Protein AF-X1MRU9-F1 (afdb_monomer)

Solvent-accessible surface area (backbone atoms only — not comparable to full-atom values): 9101 Å² total; per-residue (Å²): 139,87,88,85,78,81,74,99,60,85,90,76,50,51,65,63,52,52,51,53,51,53,52,60,51,69,71,42,92,87,54,76,90,83,85,86,81,77,82,46,84,90,69,66,61,56,57,80,77,68,63,70,83,81,88,77,87,77,94,81,85,77,93,75,92,77,86,59,72,92,75,59,79,74,78,43,63,72,31,77,70,34,91,61,61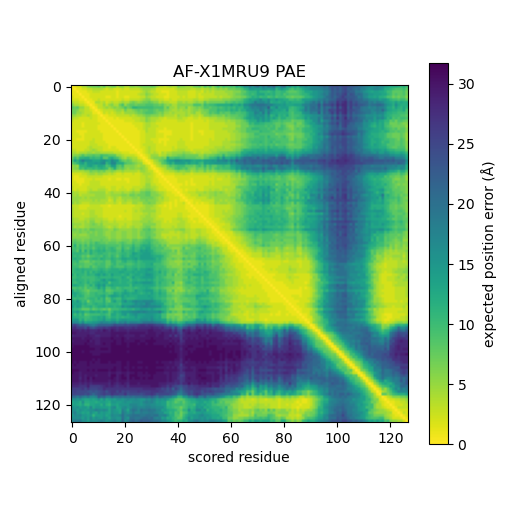,28,38,46,60,51,77,86,69,82,73,78,76,76,84,69,93,71,83,86,82,86,81,77,93,75,82,89,68,62,76,56,86,47,36,43,52,44,72,85,43,76,115

Radius of gyration: 24.65 Å; Cα contacts (8 Å, |Δi|>4): 75; chains: 1; bounding box: 61×40×57 Å

Sequence (127 aa):
MIISFASGKGGTGKTTVAINFALSLSQESNHPAIQFLDCDVEEPNAAIFLKPKFTETVSVGIPVPVVDFKKCTYCGKCAEVCAYNAIAVVNPVGYTQTKRNTTNIETSPTSANQVKRNVLIFSELCH

pLDDT: mean 79.16, std 18.99, range [32.25, 95.88]

Organism: NCBI:txid412755

Foldseek 3Di:
DDDDQDDPDPPPCSLVVLLVVQVVQVPDPPHPDDDDDQPPPPDRDNCVPVVDDDPDDDDDDDDQDDDPPVPDPLPCPVCVPPPQSQKDFADCPDPPPPDDDDDDDDDDDDDDWDPDPRMTGRSVSRD

InterPro domains:
  IPR002586 CobQ/CobB/MinD/ParA nucleotide binding domain [PF01656] (3-68)
  IPR017896 4Fe-4S ferredoxin-type, iron-sulphur binding domain [PS51379] (63-92)
  IPR027417 P-loop containing nucleoside triphosphate hydrolase [G3DSA:3.40.50.300] (1-60)
  IPR027417 P-loop containing nucleoside triphosphate hydrolase [SSF52540] (1-54)

Structure (mmCIF, N/CA/C/O backbone):
data_AF-X1MRU9-F1
#
_entry.id   AF-X1MRU9-F1
#
loop_
_atom_site.group_PDB
_atom_site.id
_atom_site.type_symbol
_atom_site.label_atom_id
_atom_site.label_alt_id
_atom_site.label_comp_id
_atom_site.label_asym_id
_atom_site.label_entity_id
_atom_site.label_seq_id
_atom_site.pdbx_PDB_ins_code
_atom_site.Cartn_x
_atom_site.Cartn_y
_atom_site.Cartn_z
_atom_site.occupancy
_atom_site.B_iso_or_equiv
_atom_site.auth_seq_id
_atom_site.auth_comp_id
_atom_site.auth_asym_id
_atom_site.auth_atom_id
_atom_site.pdbx_PDB_model_num
ATOM 1 N N . MET A 1 1 ? -18.968 14.038 9.917 1.00 85.25 1 MET A N 1
ATOM 2 C CA . MET A 1 1 ? -17.731 14.852 9.961 1.00 85.25 1 MET A CA 1
ATOM 3 C C . MET A 1 1 ? -16.576 13.961 9.529 1.00 85.25 1 MET A C 1
ATOM 5 O O . MET A 1 1 ? -16.615 12.788 9.868 1.00 85.25 1 MET A O 1
ATOM 9 N N . ILE A 1 2 ? -15.602 14.480 8.776 1.00 93.19 2 ILE A N 1
ATOM 10 C CA . ILE A 1 2 ? -14.392 13.746 8.366 1.00 93.19 2 ILE A CA 1
ATOM 11 C C . ILE A 1 2 ? -13.188 14.526 8.896 1.00 93.19 2 ILE A C 1
ATOM 13 O O . ILE A 1 2 ? -13.126 15.739 8.706 1.00 93.19 2 ILE A O 1
ATOM 17 N N . ILE A 1 3 ? -12.268 13.842 9.576 1.00 94.19 3 ILE A N 1
ATOM 18 C CA . ILE A 1 3 ? -11.034 14.419 10.121 1.00 94.19 3 ILE A CA 1
ATOM 19 C C . ILE A 1 3 ? -9.866 13.618 9.551 1.00 94.19 3 ILE A C 1
ATOM 21 O O . ILE A 1 3 ? -9.849 12.395 9.665 1.00 94.19 3 ILE A O 1
ATOM 25 N N . SER A 1 4 ? -8.896 14.311 8.958 1.00 95.56 4 SER A N 1
ATOM 26 C CA . SER A 1 4 ? -7.732 13.692 8.320 1.00 95.56 4 SER A CA 1
ATOM 27 C C . SER A 1 4 ? -6.446 14.108 9.024 1.00 95.56 4 SER A C 1
ATOM 29 O O . SER A 1 4 ? -6.178 15.297 9.187 1.00 95.56 4 SER A O 1
ATOM 31 N N . PHE A 1 5 ? -5.620 13.129 9.388 1.00 94.12 5 PHE A N 1
ATOM 32 C CA . PHE A 1 5 ? -4.292 13.343 9.963 1.00 94.12 5 PHE A CA 1
ATOM 33 C C . PHE A 1 5 ? -3.231 13.117 8.881 1.00 94.12 5 PHE A C 1
ATOM 35 O O . PHE A 1 5 ? -2.900 11.980 8.557 1.00 94.12 5 PHE A O 1
ATOM 42 N N . ALA A 1 6 ? -2.702 14.198 8.305 1.00 93.69 6 ALA A N 1
ATOM 43 C CA . ALA A 1 6 ? -1.738 14.150 7.203 1.00 93.69 6 ALA A CA 1
ATOM 44 C C . ALA A 1 6 ? -0.375 14.753 7.594 1.00 93.69 6 ALA A C 1
ATOM 46 O O . ALA A 1 6 ? -0.285 15.613 8.466 1.00 93.69 6 ALA A O 1
ATOM 47 N N . SER A 1 7 ? 0.700 14.295 6.947 1.00 89.75 7 SER A N 1
ATOM 48 C CA . SER A 1 7 ? 2.076 14.786 7.130 1.00 89.75 7 SER A CA 1
ATOM 49 C C . SER A 1 7 ? 2.900 14.454 5.894 1.00 89.75 7 SER A C 1
ATOM 51 O O . SER A 1 7 ? 2.774 13.356 5.358 1.00 89.75 7 SER A O 1
ATOM 53 N N . GLY A 1 8 ? 3.778 15.371 5.486 1.00 85.06 8 GLY A N 1
ATOM 54 C CA . GLY A 1 8 ? 4.655 15.197 4.323 1.00 85.06 8 GLY A CA 1
ATOM 55 C C . GLY A 1 8 ? 5.895 14.334 4.572 1.00 85.06 8 GLY A C 1
ATOM 56 O O . GLY A 1 8 ? 6.739 14.232 3.689 1.00 85.06 8 GLY A O 1
ATOM 57 N N . LYS A 1 9 ? 6.060 13.765 5.774 1.00 84.00 9 LYS A N 1
ATOM 58 C CA . LYS A 1 9 ? 7.202 12.908 6.129 1.00 84.00 9 LYS A CA 1
ATOM 59 C C . LYS A 1 9 ? 6.740 11.651 6.875 1.00 84.00 9 LYS A C 1
ATOM 61 O O . LYS A 1 9 ? 5.744 11.678 7.611 1.00 84.00 9 LYS A O 1
ATOM 66 N N . GLY A 1 10 ? 7.486 10.561 6.704 1.00 83.81 10 GLY A N 1
ATOM 67 C CA . GLY A 1 10 ? 7.377 9.357 7.532 1.00 83.81 10 GLY A CA 1
ATOM 68 C C . GLY A 1 10 ? 7.829 9.622 8.974 1.00 83.81 10 GLY A C 1
ATOM 69 O O . GLY A 1 10 ? 8.570 10.569 9.234 1.00 83.81 10 GLY A O 1
ATOM 70 N N . GLY A 1 11 ? 7.347 8.824 9.929 1.00 85.06 11 GLY A N 1
ATOM 71 C CA . GLY A 1 11 ? 7.809 8.881 11.325 1.00 85.06 11 GLY A CA 1
ATOM 72 C C . GLY A 1 11 ? 7.313 10.062 12.174 1.00 85.06 11 GLY A C 1
ATOM 73 O O . G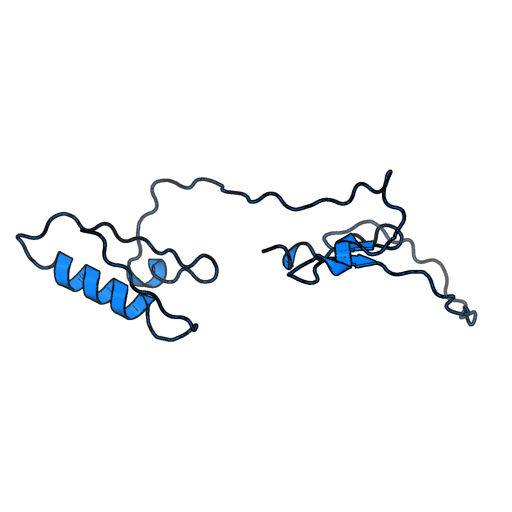LY A 1 11 ? 7.704 10.181 13.329 1.00 85.06 11 GLY A O 1
ATOM 74 N N . THR A 1 12 ? 6.417 10.921 11.677 1.00 91.25 12 THR A N 1
ATOM 75 C CA . THR A 1 12 ? 5.907 12.080 12.448 1.00 91.25 12 THR A CA 1
ATOM 76 C C . THR A 1 12 ? 4.806 11.736 13.460 1.00 91.25 12 THR A C 1
ATOM 78 O O . THR A 1 12 ? 4.121 12.632 13.944 1.00 91.25 12 THR A O 1
ATOM 81 N N . GLY A 1 13 ? 4.564 10.450 13.734 1.00 92.19 13 GLY A N 1
ATOM 82 C CA . GLY A 1 13 ? 3.562 10.009 14.712 1.00 92.19 13 GLY A CA 1
ATOM 83 C C . GLY A 1 13 ? 2.094 10.163 14.288 1.00 92.19 13 GLY A C 1
ATOM 84 O O . GLY A 1 13 ? 1.222 10.128 15.153 1.00 92.19 13 GLY A O 1
ATOM 85 N N . LYS A 1 14 ? 1.798 10.314 12.983 1.00 94.62 14 LYS A N 1
ATOM 86 C CA . LYS A 1 14 ? 0.421 10.464 12.455 1.00 94.62 14 LYS A CA 1
ATOM 87 C C . LYS A 1 14 ? -0.529 9.396 13.000 1.00 94.62 14 LYS A C 1
ATOM 89 O O . LYS A 1 14 ? -1.563 9.721 13.574 1.00 94.62 14 LYS A O 1
ATOM 94 N N . THR A 1 15 ? -0.140 8.132 12.847 1.00 94.69 15 THR A N 1
ATOM 95 C CA . THR A 1 15 ? -0.924 6.965 13.258 1.00 94.69 15 THR A CA 1
ATOM 96 C C . THR A 1 15 ? -1.195 6.982 14.759 1.00 94.69 15 THR A C 1
ATOM 98 O O . THR A 1 15 ? -2.334 6.808 15.182 1.00 94.69 15 THR A O 1
ATOM 101 N N . THR A 1 16 ? -0.180 7.295 15.570 1.00 95.12 16 THR A N 1
ATOM 102 C CA . THR A 1 16 ? -0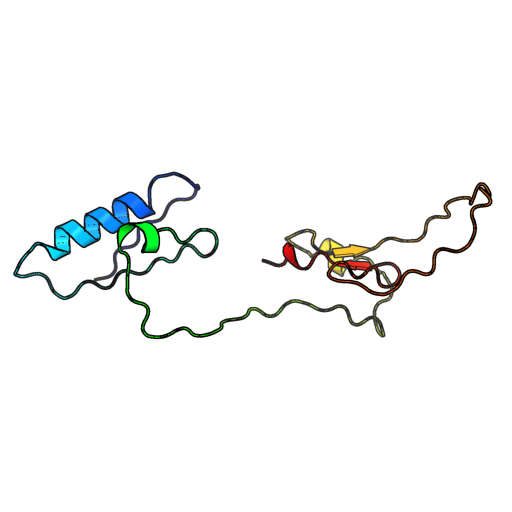.310 7.407 17.028 1.00 95.12 16 THR A CA 1
ATOM 103 C C . THR A 1 16 ? -1.331 8.468 17.428 1.00 95.12 16 THR A C 1
ATOM 105 O O . THR A 1 16 ? -2.194 8.202 18.266 1.00 95.12 16 THR A O 1
ATOM 108 N N . VAL A 1 17 ? -1.261 9.661 16.828 1.00 95.56 17 VAL A N 1
ATOM 109 C CA . VAL A 1 17 ? -2.196 10.756 17.130 1.00 95.56 17 VAL A CA 1
ATOM 110 C C . VAL A 1 17 ? -3.612 10.399 16.679 1.00 95.56 17 VAL A C 1
ATOM 112 O O . VAL A 1 17 ? -4.544 10.539 17.467 1.00 95.56 17 VAL A O 1
ATOM 115 N N . ALA A 1 18 ? -3.774 9.884 15.458 1.00 95.88 18 ALA A N 1
ATOM 116 C CA . ALA A 1 18 ? -5.077 9.513 14.913 1.00 95.88 18 ALA A CA 1
ATOM 117 C C . ALA A 1 18 ? -5.792 8.465 15.784 1.00 95.88 18 ALA A C 1
ATOM 119 O O . ALA A 1 18 ? -6.981 8.603 16.075 1.00 95.88 18 ALA A O 1
ATOM 120 N N . ILE A 1 19 ? -5.068 7.438 16.240 1.00 95.75 19 ILE A N 1
ATOM 121 C CA . ILE A 1 19 ? -5.624 6.360 17.069 1.00 95.75 19 ILE A CA 1
ATOM 122 C C . ILE A 1 19 ? -6.040 6.876 18.441 1.00 95.75 19 ILE A C 1
ATOM 124 O O . ILE A 1 19 ? -7.160 6.616 18.871 1.00 95.75 19 ILE A O 1
ATOM 128 N N . ASN A 1 20 ? -5.172 7.627 19.125 1.00 95.31 20 ASN A N 1
ATOM 129 C CA . ASN A 1 20 ? -5.502 8.163 20.449 1.00 95.31 20 ASN A CA 1
ATOM 130 C C . ASN A 1 20 ? -6.668 9.152 20.385 1.00 95.31 20 ASN A C 1
ATOM 132 O O . ASN A 1 20 ? -7.518 9.151 21.272 1.00 95.31 20 ASN A O 1
ATOM 136 N N . PHE A 1 21 ? -6.754 9.941 19.313 1.00 94.44 21 PHE A N 1
ATOM 137 C CA . PHE A 1 21 ? -7.894 10.817 19.074 1.00 94.44 21 PHE A CA 1
ATOM 138 C C . PHE A 1 21 ? -9.201 10.023 18.911 1.00 94.44 21 PHE A C 1
ATOM 140 O O . PHE A 1 21 ? -10.184 10.313 19.591 1.00 94.44 21 PHE A O 1
ATOM 147 N N . ALA A 1 22 ? -9.203 8.976 18.078 1.00 93.50 22 ALA A N 1
ATOM 148 C CA . ALA A 1 22 ? -10.370 8.112 17.902 1.00 93.50 22 ALA A CA 1
ATOM 149 C C . ALA A 1 22 ? -10.769 7.393 19.205 1.00 93.50 22 ALA A C 1
ATOM 151 O O . ALA A 1 22 ? -11.952 7.340 19.539 1.00 93.50 22 ALA A O 1
ATOM 152 N N . LEU A 1 23 ? -9.796 6.888 19.971 1.00 92.12 23 LEU A N 1
ATOM 153 C CA . LEU A 1 23 ? -10.047 6.242 21.262 1.00 92.12 23 LEU A CA 1
ATOM 154 C C . LEU A 1 23 ? -10.627 7.219 22.290 1.00 92.12 23 LEU A C 1
ATOM 156 O O . LEU A 1 23 ? -11.598 6.868 22.957 1.00 92.12 23 LEU A O 1
ATOM 160 N N . SER A 1 24 ? -10.095 8.442 22.383 1.00 92.00 24 SER A N 1
ATOM 161 C CA . SER A 1 24 ? -10.622 9.476 23.284 1.00 92.00 24 SER A CA 1
ATOM 162 C C . SER A 1 24 ? -12.085 9.787 22.990 1.00 92.00 24 SER A C 1
ATOM 164 O O . SER A 1 24 ? -12.883 9.869 23.916 1.00 92.00 24 SER A O 1
ATOM 166 N N . LEU A 1 25 ? -12.449 9.925 21.712 1.00 90.69 25 LEU A N 1
ATOM 167 C CA . LEU A 1 25 ? -13.833 10.203 21.330 1.00 90.69 25 LEU A CA 1
ATOM 168 C C . LEU A 1 25 ? -14.749 8.996 21.578 1.00 90.69 25 LEU A C 1
ATOM 170 O O . LEU A 1 25 ? -15.910 9.168 21.932 1.00 90.69 25 LEU A O 1
ATOM 174 N N . SER A 1 26 ? -14.235 7.770 21.427 1.00 86.88 26 SER A N 1
ATOM 175 C CA . SER A 1 26 ? -15.024 6.548 21.648 1.00 86.88 26 SER A CA 1
ATOM 176 C C . SER A 1 26 ? -15.432 6.330 23.109 1.00 86.88 26 SER A C 1
ATOM 178 O O . SER A 1 26 ? -16.379 5.594 23.374 1.00 86.88 26 SER A O 1
ATOM 180 N N . GLN A 1 27 ? -14.722 6.953 24.056 1.00 83.56 27 GLN A N 1
ATOM 181 C CA . GLN A 1 27 ? -15.022 6.863 25.486 1.00 83.56 27 GLN A CA 1
ATOM 182 C C . GLN A 1 27 ? -16.163 7.796 25.916 1.00 83.56 27 GLN A C 1
ATOM 184 O O . GLN A 1 27 ? -16.698 7.634 27.014 1.00 83.56 27 GLN A O 1
ATOM 189 N N . GLU A 1 28 ? -16.566 8.752 25.076 1.00 82.38 28 GLU A N 1
ATOM 190 C CA . GLU A 1 28 ? -17.684 9.641 25.374 1.00 82.38 28 GLU A CA 1
ATOM 191 C C . GLU A 1 28 ? -19.027 8.973 25.045 1.00 82.38 28 GLU A C 1
ATOM 193 O O . GLU A 1 28 ? -19.311 8.605 23.907 1.00 82.38 28 GLU A O 1
ATOM 198 N N . SER A 1 29 ? -19.904 8.859 26.046 1.00 72.88 29 SER A N 1
ATOM 199 C CA . SER A 1 29 ? -21.186 8.140 25.955 1.00 72.88 29 SER A CA 1
ATOM 200 C C . SER A 1 29 ? -22.198 8.731 24.965 1.00 72.88 29 SER A C 1
ATOM 202 O O . SER A 1 29 ? -23.137 8.040 24.576 1.00 72.88 29 SER A O 1
ATOM 204 N N . ASN A 1 30 ? -22.015 9.984 24.545 1.00 82.12 30 ASN A N 1
ATOM 205 C CA . ASN A 1 30 ? -22.898 10.678 23.605 1.00 82.12 30 ASN A CA 1
ATOM 206 C C . ASN A 1 30 ? -22.336 10.745 22.178 1.00 82.12 30 ASN A C 1
ATOM 208 O O . ASN A 1 30 ? -22.936 11.397 21.319 1.00 82.12 30 ASN A O 1
ATOM 212 N N . HIS A 1 31 ? -21.188 10.117 21.910 1.00 74.62 31 HIS A N 1
ATOM 213 C CA . HIS A 1 31 ? -20.551 10.240 20.608 1.00 74.62 31 HIS A CA 1
ATOM 214 C C . HIS A 1 31 ? -21.074 9.177 19.623 1.00 74.62 31 HIS A C 1
ATOM 216 O O . HIS A 1 31 ? -21.180 8.000 19.978 1.00 74.62 31 HIS A O 1
ATOM 222 N N . PRO A 1 32 ? -21.408 9.548 18.370 1.00 81.44 32 PRO A N 1
ATOM 223 C CA . PRO A 1 32 ? -21.766 8.576 17.342 1.00 81.44 32 PRO A CA 1
ATOM 224 C C . PRO A 1 32 ? -20.612 7.608 17.054 1.00 81.44 32 PRO A C 1
ATOM 226 O O . PRO A 1 32 ? -19.441 7.941 17.254 1.00 81.44 32 PRO A O 1
ATOM 229 N N . ALA A 1 33 ? -20.964 6.430 16.527 1.00 86.12 33 ALA A N 1
ATOM 230 C CA . ALA A 1 33 ? -20.017 5.387 16.152 1.00 86.12 33 ALA A CA 1
ATOM 231 C C . ALA A 1 33 ? -18.882 5.942 15.275 1.00 86.12 33 ALA A C 1
ATOM 233 O O . ALA A 1 33 ? -19.120 6.599 14.259 1.00 86.12 33 ALA A O 1
ATOM 234 N N . ILE A 1 34 ? -17.643 5.668 15.683 1.00 91.25 34 ILE A N 1
ATOM 235 C CA . ILE A 1 34 ? -16.441 6.152 15.009 1.00 91.25 34 ILE A CA 1
ATOM 236 C C . ILE A 1 34 ? -16.012 5.129 13.969 1.00 91.25 34 ILE A C 1
ATOM 238 O O . ILE A 1 34 ? -15.835 3.950 14.272 1.00 91.25 34 ILE A O 1
ATOM 242 N N . GLN A 1 35 ? -15.792 5.605 12.748 1.00 92.81 35 GLN A N 1
ATOM 243 C CA . GLN A 1 35 ? -15.147 4.836 11.698 1.00 92.81 35 GLN A CA 1
ATOM 244 C C . GLN A 1 35 ? -13.702 5.309 11.558 1.00 92.81 35 GLN A C 1
ATOM 246 O O . GLN A 1 35 ? -13.448 6.487 11.310 1.00 92.81 35 GLN A O 1
ATOM 251 N N . PHE A 1 36 ? -12.760 4.387 11.738 1.00 94.69 36 PHE A N 1
ATOM 252 C CA . PHE A 1 36 ? -11.335 4.640 11.570 1.00 94.69 36 PHE A CA 1
ATOM 253 C C . PHE A 1 36 ? -10.868 4.060 10.234 1.00 94.69 36 PHE A C 1
ATOM 255 O O . PHE A 1 36 ? -11.175 2.908 9.930 1.00 94.69 36 PHE A O 1
ATOM 262 N N . LEU A 1 37 ? -10.115 4.841 9.460 1.00 94.81 37 LEU A N 1
ATOM 263 C CA . LEU A 1 37 ? -9.538 4.416 8.188 1.00 94.81 37 LEU A CA 1
ATOM 264 C C . LEU A 1 37 ? -8.034 4.702 8.192 1.00 94.81 37 LEU A C 1
ATOM 266 O O . LEU A 1 37 ? -7.626 5.848 8.373 1.00 94.81 37 LEU A O 1
ATOM 270 N N . ASP A 1 38 ? -7.226 3.659 8.000 1.00 94.19 38 ASP A N 1
ATOM 271 C CA . ASP A 1 38 ? -5.781 3.786 7.804 1.00 94.19 38 ASP A CA 1
ATOM 272 C C . ASP A 1 38 ? -5.495 3.870 6.300 1.00 94.19 38 ASP A C 1
ATOM 274 O O . ASP A 1 38 ? -5.626 2.880 5.583 1.00 94.19 38 ASP A O 1
ATOM 278 N N . CYS A 1 39 ? -5.200 5.078 5.817 1.00 91.75 39 CYS A N 1
ATOM 279 C CA . CYS A 1 39 ? -4.953 5.355 4.398 1.00 91.75 39 CYS A CA 1
ATOM 280 C C . CYS A 1 39 ? -3.460 5.341 4.031 1.00 91.75 39 CYS A C 1
ATOM 282 O O . CYS A 1 39 ? -3.107 5.817 2.950 1.00 91.75 39 CYS A O 1
ATOM 284 N N . ASP A 1 40 ? -2.580 4.879 4.921 1.00 89.75 40 ASP A N 1
ATOM 285 C CA . ASP A 1 40 ? -1.169 4.693 4.587 1.00 89.75 40 ASP A CA 1
ATOM 286 C C . ASP A 1 40 ? -1.013 3.402 3.770 1.00 89.75 40 ASP A C 1
ATOM 288 O O . ASP A 1 40 ? -1.161 2.302 4.297 1.00 89.75 40 ASP A O 1
ATOM 292 N N . VAL A 1 41 ? -0.808 3.545 2.457 1.00 83.06 41 VAL A N 1
ATOM 293 C CA . VAL A 1 41 ? -0.672 2.410 1.525 1.00 83.06 41 VAL A CA 1
ATOM 294 C C . VAL A 1 41 ? 0.638 1.659 1.759 1.00 83.06 41 VAL A C 1
ATOM 296 O O . VAL A 1 41 ? 0.655 0.434 1.673 1.00 83.06 41 VAL A O 1
ATOM 299 N N . GLU A 1 42 ? 1.708 2.387 2.078 1.00 79.69 42 GLU A N 1
ATOM 300 C CA . GLU A 1 42 ? 3.054 1.827 2.211 1.00 79.69 42 GLU A CA 1
ATOM 301 C C . GLU A 1 42 ? 3.263 1.180 3.581 1.00 79.69 42 GLU A C 1
ATOM 303 O O . GLU A 1 42 ? 3.896 0.130 3.686 1.00 79.69 42 GLU A O 1
ATOM 308 N N . GLU A 1 43 ? 2.728 1.788 4.645 1.00 85.81 43 GLU A N 1
ATOM 309 C CA . GLU A 1 43 ? 2.984 1.327 6.011 1.00 85.81 43 GLU A CA 1
ATOM 310 C C . GLU A 1 43 ? 1.758 1.474 6.942 1.00 85.81 43 GLU A C 1
AT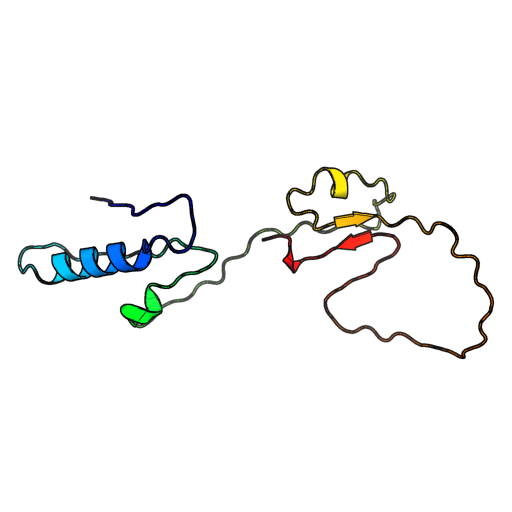OM 312 O O . GLU A 1 43 ? 1.780 2.259 7.902 1.00 85.81 43 GLU A O 1
ATOM 317 N N . PRO A 1 44 ? 0.669 0.712 6.703 1.00 88.62 44 PRO A N 1
ATOM 318 C CA . PRO A 1 44 ? -0.515 0.756 7.556 1.00 88.62 44 PRO A CA 1
ATOM 319 C C . PRO A 1 44 ? -0.205 0.167 8.939 1.00 88.62 44 PRO A C 1
ATOM 321 O O . PRO A 1 44 ? 0.029 -1.032 9.102 1.00 88.62 44 PRO A O 1
ATOM 324 N N . ASN A 1 45 ? -0.240 1.014 9.967 1.00 93.06 45 ASN A N 1
ATOM 325 C CA . ASN A 1 45 ? 0.208 0.686 11.324 1.00 93.06 45 ASN A CA 1
ATOM 326 C C . ASN A 1 45 ? -0.936 0.647 12.355 1.00 93.06 45 ASN A C 1
ATOM 328 O O . ASN A 1 45 ? -0.734 0.229 13.500 1.00 93.06 45 ASN A O 1
ATOM 332 N N . ALA A 1 46 ? -2.160 1.047 11.994 1.00 95.00 46 ALA A N 1
ATOM 333 C CA . ALA A 1 46 ? -3.249 1.157 12.964 1.00 95.00 46 ALA A CA 1
ATOM 334 C C . ALA A 1 46 ? -3.714 -0.187 13.535 1.00 95.00 46 ALA A C 1
ATOM 336 O O . ALA A 1 46 ? -4.080 -0.273 14.713 1.00 95.00 46 ALA A O 1
ATOM 337 N N . ALA A 1 47 ? -3.647 -1.253 12.734 1.00 93.75 47 ALA A N 1
ATOM 338 C CA . ALA A 1 47 ? -4.045 -2.594 13.155 1.00 93.75 47 ALA A CA 1
ATOM 339 C C . ALA A 1 47 ? -3.207 -3.125 14.334 1.00 93.75 47 ALA A C 1
ATOM 341 O O . ALA A 1 47 ? -3.727 -3.894 15.143 1.00 93.75 47 ALA A O 1
ATOM 342 N N . ILE A 1 48 ? -1.955 -2.667 14.481 1.00 93.75 48 ILE A N 1
ATOM 343 C CA . ILE A 1 48 ? -1.060 -3.039 15.591 1.00 93.75 48 ILE A CA 1
ATOM 344 C C . ILE A 1 48 ? -1.675 -2.643 16.942 1.00 93.75 48 ILE A C 1
ATOM 346 O O . ILE A 1 48 ? -1.616 -3.405 17.909 1.00 93.75 48 ILE A O 1
ATOM 350 N N . PHE A 1 49 ? -2.298 -1.465 17.001 1.00 93.62 49 PHE A N 1
ATOM 351 C CA . PHE A 1 49 ? -2.878 -0.919 18.228 1.00 93.62 49 PHE A CA 1
ATOM 352 C C . PHE A 1 49 ? -4.348 -1.302 18.395 1.00 93.62 49 PHE A C 1
ATOM 354 O O . PHE A 1 49 ? -4.755 -1.702 19.484 1.00 93.62 49 PHE A O 1
ATOM 361 N N . LEU A 1 50 ? -5.142 -1.195 17.324 1.00 92.94 50 LEU A N 1
ATOM 362 C CA . LEU A 1 50 ? -6.593 -1.402 17.378 1.00 92.94 50 LEU A CA 1
ATOM 363 C C . LEU A 1 50 ? -6.992 -2.882 17.393 1.00 92.94 50 LEU A C 1
ATOM 365 O O . LEU A 1 50 ? -8.101 -3.199 17.815 1.00 92.94 50 LEU A O 1
ATOM 369 N N . LYS A 1 51 ? -6.108 -3.780 16.932 1.00 93.00 51 LYS A N 1
ATOM 370 C CA . LYS A 1 51 ? -6.337 -5.234 16.840 1.00 93.00 51 LYS A CA 1
ATOM 371 C C . LYS A 1 51 ? -7.734 -5.588 16.292 1.00 93.00 51 LYS A C 1
ATOM 373 O O . LYS A 1 51 ? -8.456 -6.368 16.921 1.00 93.00 51 LYS A O 1
ATOM 378 N N . PRO A 1 52 ? -8.154 -5.000 15.155 1.00 91.81 52 PRO A N 1
ATOM 379 C CA . PRO A 1 52 ? -9.490 -5.224 14.632 1.00 91.81 52 PRO A CA 1
ATOM 380 C C . PRO A 1 52 ? -9.655 -6.679 14.189 1.00 91.81 52 PRO A C 1
ATOM 382 O O . PRO A 1 52 ? -8.715 -7.325 13.721 1.00 91.81 52 PRO A O 1
ATOM 385 N N . LYS A 1 53 ? -10.883 -7.188 14.279 1.00 93.44 53 LYS A N 1
ATOM 386 C CA . LYS A 1 53 ? -11.255 -8.436 13.617 1.00 93.44 53 LYS A CA 1
ATOM 387 C C . LYS A 1 53 ? -11.697 -8.112 12.193 1.00 93.44 53 LYS A C 1
ATOM 389 O O . LYS A 1 53 ? -12.763 -7.533 12.003 1.00 93.44 53 LYS A O 1
ATOM 394 N N . PHE A 1 54 ? -10.897 -8.497 11.206 1.00 91.31 54 PHE A N 1
ATOM 395 C CA . PHE A 1 54 ? -11.276 -8.364 9.801 1.00 91.31 54 PHE A CA 1
ATOM 396 C C . PHE A 1 54 ? -12.385 -9.366 9.461 1.00 91.31 54 PHE A C 1
ATOM 398 O O . PHE A 1 54 ? -12.233 -10.568 9.680 1.00 91.31 54 PHE A O 1
ATOM 405 N N . THR A 1 55 ? -13.517 -8.865 8.970 1.00 95.12 55 THR A N 1
ATOM 406 C CA . THR A 1 55 ? -14.669 -9.683 8.551 1.00 95.12 55 THR A CA 1
ATOM 407 C C . THR A 1 55 ? -14.657 -9.975 7.059 1.00 95.12 55 THR A C 1
ATOM 409 O O . THR A 1 55 ? -15.191 -10.994 6.634 1.00 95.12 55 THR A O 1
ATOM 412 N N . GLU A 1 56 ? -14.036 -9.097 6.274 1.00 95.06 56 GLU A N 1
ATOM 413 C CA . GLU A 1 56 ? -13.976 -9.172 4.821 1.00 95.06 56 GLU A CA 1
ATOM 414 C C . GLU A 1 56 ? -12.592 -8.731 4.337 1.00 95.06 56 GLU A C 1
ATOM 416 O O . GLU A 1 56 ? -11.906 -7.928 4.972 1.00 95.06 56 GLU A O 1
ATOM 421 N N . THR A 1 57 ? -12.155 -9.278 3.209 1.00 91.38 57 THR A N 1
ATOM 422 C CA . THR A 1 57 ? -10.930 -8.865 2.521 1.00 91.38 57 THR A CA 1
ATOM 423 C C . THR A 1 57 ? -11.178 -8.982 1.033 1.00 91.38 57 THR A C 1
ATOM 425 O O . THR A 1 57 ? -11.682 -9.999 0.558 1.00 91.38 57 THR A O 1
ATOM 428 N N . VAL A 1 58 ? -10.824 -7.934 0.301 1.00 94.19 58 VAL A N 1
ATOM 429 C CA . VAL A 1 58 ? -10.988 -7.872 -1.147 1.00 94.19 58 VAL A CA 1
ATOM 430 C C . VAL A 1 58 ? -9.613 -7.659 -1.756 1.00 94.19 58 VAL A C 1
ATOM 432 O O . VAL A 1 58 ? -8.864 -6.790 -1.315 1.00 94.19 58 VAL A O 1
ATOM 435 N N . SER A 1 59 ? -9.269 -8.465 -2.760 1.00 90.94 59 SER A N 1
ATOM 436 C CA . SER A 1 59 ? -8.052 -8.234 -3.531 1.00 90.94 59 SER A CA 1
ATOM 437 C C . SER A 1 59 ? -8.255 -7.016 -4.424 1.00 90.94 59 SER A C 1
ATOM 439 O O . SER A 1 59 ? -9.207 -6.954 -5.203 1.00 90.94 59 SER A O 1
ATOM 441 N N . VAL A 1 60 ? -7.351 -6.052 -4.297 1.00 87.75 60 VAL A N 1
ATOM 442 C CA . VAL A 1 60 ? -7.256 -4.889 -5.173 1.00 87.75 60 VAL A CA 1
ATOM 443 C C . VAL A 1 60 ? -5.928 -4.958 -5.913 1.00 87.75 60 VAL A C 1
ATOM 445 O O . VAL A 1 60 ? -4.923 -5.398 -5.360 1.00 87.75 60 VAL A O 1
ATOM 448 N N . GLY A 1 61 ? -5.932 -4.564 -7.182 1.00 83.44 61 GLY A N 1
ATOM 449 C CA . GLY A 1 61 ? -4.745 -4.577 -8.026 1.00 83.44 61 GLY A CA 1
ATOM 450 C C . GLY A 1 61 ? -4.664 -3.308 -8.855 1.00 83.44 61 GLY A C 1
ATOM 451 O O . GLY A 1 61 ? -5.688 -2.741 -9.240 1.00 83.44 61 GLY A O 1
ATOM 452 N N . ILE A 1 62 ? -3.440 -2.881 -9.140 1.00 81.50 62 ILE A N 1
ATOM 453 C CA . ILE A 1 62 ? -3.155 -1.796 -10.076 1.00 81.50 62 ILE A CA 1
ATOM 454 C C . ILE A 1 62 ? -2.654 -2.382 -11.402 1.00 81.50 62 ILE A C 1
ATOM 456 O O . ILE A 1 62 ? -2.007 -3.435 -11.405 1.00 81.50 62 ILE A O 1
ATOM 460 N N . PRO A 1 63 ? -2.949 -1.746 -12.548 1.00 8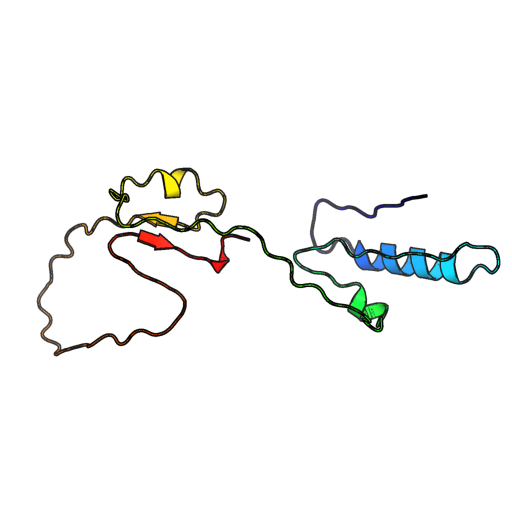1.88 63 PRO A N 1
ATOM 461 C CA . PRO A 1 63 ? -2.403 -2.190 -13.820 1.00 81.88 63 PRO A CA 1
ATOM 462 C C . PRO A 1 63 ? -0.883 -1.999 -13.831 1.00 81.88 63 PRO A C 1
ATOM 464 O O . PRO A 1 63 ? -0.390 -0.882 -13.696 1.00 81.88 63 PRO A O 1
ATOM 467 N N . VAL A 1 64 ? -0.140 -3.085 -14.046 1.00 79.50 64 VAL A N 1
ATOM 468 C CA . VAL A 1 64 ? 1.316 -3.041 -14.232 1.00 79.50 64 VAL A CA 1
ATOM 469 C C . VAL A 1 64 ? 1.623 -3.043 -15.733 1.00 79.50 64 VAL A C 1
ATOM 471 O O . VAL A 1 64 ? 1.147 -3.932 -16.446 1.00 79.50 64 VAL A O 1
ATOM 474 N N . PRO A 1 65 ? 2.394 -2.070 -16.254 1.00 76.88 65 PRO A N 1
ATOM 475 C CA . PRO A 1 65 ? 2.727 -2.019 -17.672 1.00 76.88 65 PRO A CA 1
ATOM 476 C C . PRO A 1 65 ? 3.591 -3.219 -18.084 1.00 76.88 65 PRO A C 1
ATOM 478 O O . PRO A 1 65 ? 4.572 -3.560 -17.425 1.00 76.88 65 PRO A O 1
ATOM 481 N N . VAL A 1 66 ? 3.250 -3.839 -19.218 1.00 83.62 66 VAL A N 1
ATOM 482 C CA . VAL A 1 66 ? 3.975 -4.988 -19.784 1.00 83.62 66 VAL A CA 1
ATOM 483 C C . VAL A 1 66 ? 4.500 -4.636 -21.170 1.00 83.62 66 VAL A C 1
ATOM 485 O O . VAL A 1 66 ? 3.774 -4.117 -22.017 1.00 83.62 66 VAL A O 1
ATOM 488 N N . VAL A 1 67 ? 5.772 -4.947 -21.425 1.00 86.12 67 VAL A N 1
ATOM 489 C CA . VAL A 1 67 ? 6.397 -4.708 -22.729 1.00 86.12 67 VAL A CA 1
ATOM 490 C C . VAL A 1 67 ? 5.926 -5.746 -23.749 1.00 86.12 67 VAL A C 1
ATOM 492 O O . VAL A 1 67 ? 6.157 -6.947 -23.598 1.00 86.12 67 VAL A O 1
ATOM 495 N N . ASP A 1 68 ? 5.336 -5.275 -24.848 1.00 89.25 68 ASP A N 1
ATOM 496 C CA . ASP A 1 68 ? 5.082 -6.101 -26.029 1.00 89.25 68 ASP A CA 1
ATOM 497 C C . ASP A 1 68 ? 6.375 -6.271 -26.848 1.00 89.25 68 ASP A C 1
ATOM 499 O O . ASP A 1 68 ? 6.739 -5.445 -27.691 1.00 89.25 68 ASP A O 1
ATOM 503 N N . PHE A 1 69 ? 7.080 -7.381 -26.618 1.00 86.31 69 PHE A N 1
ATOM 504 C CA . PHE A 1 69 ? 8.336 -7.706 -27.303 1.00 86.31 69 PHE A CA 1
ATOM 505 C C . PHE A 1 69 ? 8.197 -7.978 -28.808 1.00 86.31 69 PHE A C 1
ATOM 507 O O . PHE A 1 69 ? 9.219 -8.046 -29.499 1.00 86.31 69 PHE A O 1
ATOM 514 N N . LYS A 1 70 ? 6.976 -8.131 -29.340 1.00 90.12 70 LYS A N 1
ATOM 515 C CA . LYS A 1 70 ? 6.765 -8.212 -30.794 1.00 90.12 70 LYS A CA 1
ATOM 516 C C . LYS A 1 70 ? 6.879 -6.836 -31.454 1.00 90.12 70 LYS A C 1
ATOM 518 O O . LYS A 1 70 ? 7.247 -6.763 -32.620 1.00 90.12 70 LYS A O 1
ATOM 523 N N . LYS A 1 71 ? 6.594 -5.764 -30.707 1.00 89.62 71 LYS A N 1
ATOM 524 C CA . LYS A 1 71 ? 6.651 -4.366 -31.171 1.00 89.62 71 LYS A CA 1
ATOM 525 C C . LYS A 1 71 ? 7.872 -3.606 -30.652 1.00 89.62 71 LYS A C 1
ATOM 527 O O . LYS A 1 71 ? 8.203 -2.546 -31.173 1.00 89.62 71 LYS A O 1
ATOM 532 N N . CYS A 1 72 ? 8.525 -4.118 -29.611 1.00 89.31 72 CYS A N 1
ATOM 533 C CA . CYS A 1 72 ? 9.674 -3.473 -28.991 1.00 89.31 72 CYS A CA 1
ATOM 534 C C . CYS A 1 72 ? 10.879 -3.437 -29.942 1.00 89.31 72 CYS A C 1
ATOM 536 O O . CYS A 1 72 ? 11.417 -4.476 -30.324 1.00 89.31 72 CYS A O 1
ATOM 538 N N . THR A 1 73 ? 11.334 -2.228 -30.263 1.00 90.88 73 THR A N 1
ATOM 539 C CA . THR A 1 73 ? 12.551 -1.964 -31.046 1.00 90.88 73 THR A CA 1
ATOM 540 C C . THR A 1 73 ? 13.752 -1.599 -30.173 1.00 90.88 73 THR A C 1
ATOM 542 O O . THR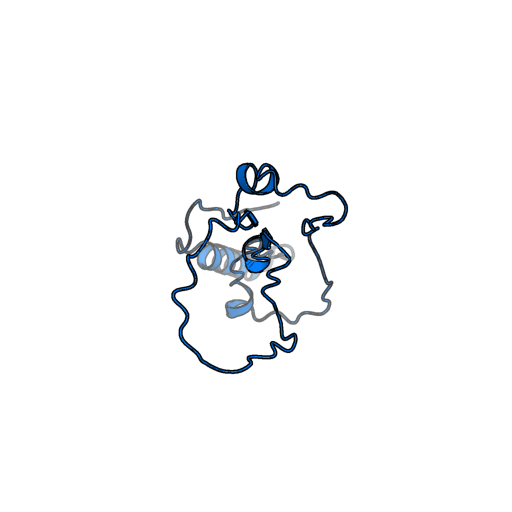 A 1 73 ? 14.775 -1.171 -30.695 1.00 90.88 73 THR A O 1
ATOM 545 N N . TYR A 1 74 ? 13.634 -1.743 -28.847 1.00 89.75 74 TYR A N 1
ATOM 546 C CA . TYR A 1 74 ? 14.660 -1.349 -27.870 1.00 89.75 74 TYR A CA 1
ATOM 547 C C . TYR A 1 74 ? 15.043 0.136 -27.953 1.00 89.75 74 TYR A C 1
ATOM 549 O O . TYR A 1 74 ? 16.184 0.516 -27.727 1.00 89.75 74 TYR A O 1
ATOM 557 N N . CYS A 1 75 ? 14.076 1.000 -28.267 1.00 91.69 75 CYS A N 1
ATOM 558 C CA . CYS A 1 75 ? 14.317 2.431 -28.457 1.00 91.69 75 CYS A CA 1
ATOM 559 C C . CYS A 1 75 ? 14.555 3.227 -27.164 1.00 91.69 75 CYS A C 1
ATOM 561 O O . CYS A 1 75 ? 14.811 4.419 -27.250 1.00 91.69 75 CYS A O 1
ATOM 563 N N . GLY A 1 76 ? 14.405 2.625 -25.981 1.00 90.56 76 GLY A N 1
ATOM 564 C CA . GLY A 1 76 ? 14.656 3.299 -24.700 1.00 90.56 76 GLY A CA 1
ATOM 565 C C . GLY A 1 76 ? 13.552 4.244 -24.214 1.00 90.56 76 GLY A C 1
ATOM 566 O O . GLY A 1 76 ? 13.476 4.493 -23.018 1.00 90.56 76 GLY A O 1
ATOM 567 N N . LYS A 1 77 ? 12.626 4.684 -25.076 1.00 92.31 77 LYS A N 1
ATOM 568 C CA . LYS A 1 77 ? 11.580 5.665 -24.713 1.00 92.31 77 LYS A CA 1
ATOM 569 C C . LYS A 1 77 ? 10.746 5.287 -23.485 1.00 92.31 77 LYS A C 1
ATOM 571 O O . LYS A 1 77 ? 10.357 6.157 -22.722 1.00 92.31 77 LYS A O 1
ATOM 576 N N . CYS A 1 78 ? 10.457 3.997 -23.286 1.00 90.69 78 CYS A N 1
ATOM 577 C CA . CYS A 1 78 ? 9.734 3.527 -22.101 1.00 90.69 78 CYS A CA 1
ATOM 578 C C . CYS A 1 78 ? 10.542 3.668 -20.801 1.00 90.69 78 CYS A C 1
ATOM 580 O O . CYS A 1 78 ? 9.941 3.890 -19.756 1.00 90.69 78 CYS A O 1
ATOM 582 N N . ALA A 1 79 ? 11.871 3.554 -20.864 1.00 91.25 79 ALA A N 1
ATOM 583 C CA . ALA A 1 79 ? 12.755 3.790 -19.727 1.00 91.25 79 ALA A CA 1
ATOM 584 C C . ALA A 1 79 ? 12.830 5.287 -19.391 1.00 91.25 79 ALA A C 1
ATOM 586 O O . ALA A 1 79 ? 12.732 5.646 -18.225 1.00 91.25 79 ALA A O 1
ATOM 587 N N . GLU A 1 80 ? 12.908 6.157 -20.405 1.00 92.31 80 GLU A N 1
ATOM 588 C CA . GLU A 1 80 ? 12.971 7.620 -20.229 1.00 92.31 80 GLU A CA 1
ATOM 589 C C . GLU A 1 80 ? 11.752 8.196 -19.494 1.00 92.31 80 GLU A C 1
ATOM 591 O O . GLU A 1 80 ? 11.892 9.119 -18.697 1.00 92.31 80 GLU A O 1
ATOM 596 N N . VAL A 1 81 ? 10.554 7.657 -19.748 1.00 91.56 81 VAL A N 1
ATOM 597 C CA . VAL A 1 81 ? 9.313 8.127 -19.102 1.00 91.56 81 VAL A CA 1
ATOM 598 C C . VAL A 1 81 ? 8.978 7.385 -17.806 1.00 91.56 81 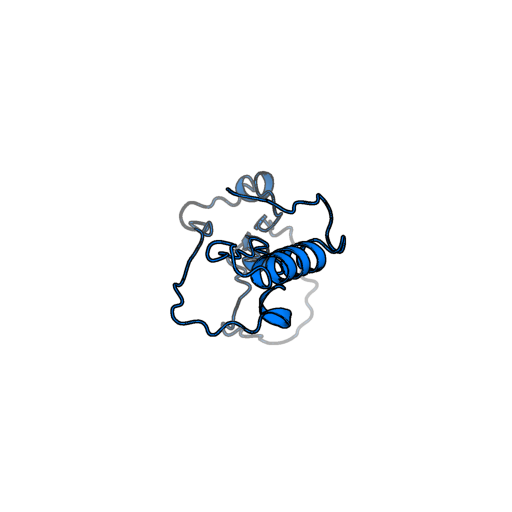VAL A C 1
ATOM 600 O O . VAL A 1 81 ? 7.947 7.660 -17.190 1.00 91.56 81 VAL A O 1
ATOM 603 N N . CYS A 1 82 ? 9.791 6.410 -17.393 1.00 89.38 82 CYS A N 1
ATOM 604 C CA . CYS A 1 82 ? 9.501 5.606 -16.215 1.00 89.38 82 CYS A CA 1
ATOM 605 C C . CYS A 1 82 ? 9.824 6.396 -14.941 1.00 89.38 82 CYS A C 1
ATOM 607 O O . CYS A 1 82 ? 10.980 6.477 -14.538 1.00 89.38 82 CYS A O 1
ATOM 609 N N . ALA A 1 83 ? 8.794 6.924 -14.273 1.00 88.69 83 ALA A N 1
ATOM 610 C CA . ALA A 1 83 ? 8.940 7.708 -13.040 1.00 88.69 83 ALA A CA 1
ATOM 611 C C . ALA A 1 83 ? 9.732 6.981 -11.936 1.00 88.69 83 ALA A C 1
ATOM 613 O O . ALA A 1 83 ? 10.425 7.612 -11.143 1.00 88.69 83 ALA A O 1
ATOM 614 N N . TYR A 1 84 ? 9.654 5.652 -11.924 1.00 88.50 84 TYR A N 1
ATOM 615 C CA . TYR A 1 84 ? 10.268 4.793 -10.917 1.00 88.50 84 TYR A CA 1
ATOM 616 C C . TYR A 1 84 ? 11.603 4.183 -11.357 1.00 88.50 84 TYR A C 1
ATOM 618 O O . TYR A 1 84 ? 12.204 3.414 -10.613 1.00 88.50 84 TYR A O 1
ATOM 626 N N . ASN A 1 85 ? 12.069 4.481 -12.576 1.00 89.19 85 ASN A N 1
ATOM 627 C CA . ASN A 1 85 ? 13.256 3.858 -13.175 1.00 89.19 85 ASN A CA 1
ATOM 628 C C . ASN A 1 85 ? 13.206 2.313 -13.179 1.00 89.19 85 ASN A C 1
ATOM 630 O O . ASN A 1 85 ? 14.232 1.636 -13.148 1.00 89.19 85 ASN A O 1
ATOM 634 N N . ALA A 1 86 ? 11.999 1.746 -13.249 1.00 90.06 86 ALA A N 1
ATOM 635 C CA . ALA A 1 86 ? 11.745 0.308 -13.225 1.00 90.06 86 ALA A CA 1
ATOM 636 C C . ALA A 1 86 ? 12.095 -0.406 -14.544 1.00 90.06 86 ALA A C 1
ATOM 638 O O . ALA A 1 86 ? 12.057 -1.633 -14.612 1.00 90.06 86 ALA A O 1
ATOM 639 N N . ILE A 1 87 ? 12.409 0.334 -15.612 1.00 89.69 87 ILE A N 1
ATOM 640 C CA . ILE A 1 87 ? 12.705 -0.212 -16.940 1.00 89.69 87 ILE A CA 1
ATOM 641 C C . ILE A 1 87 ? 14.090 0.257 -17.370 1.00 89.69 87 ILE A C 1
ATOM 643 O O . ILE A 1 87 ? 14.354 1.456 -17.399 1.00 89.69 87 ILE A O 1
ATOM 647 N N . ALA A 1 88 ? 14.943 -0.676 -17.791 1.00 89.38 88 ALA A N 1
ATOM 648 C CA . ALA A 1 88 ? 16.222 -0.367 -18.420 1.00 89.38 88 ALA A CA 1
ATOM 649 C C . ALA A 1 88 ? 16.348 -1.085 -19.767 1.00 89.38 88 ALA A C 1
ATOM 651 O O . ALA A 1 88 ? 16.033 -2.269 -19.889 1.00 89.38 88 ALA A O 1
ATOM 652 N N . VAL A 1 89 ? 16.827 -0.373 -20.789 1.00 89.56 89 VAL A N 1
ATOM 653 C CA . VAL A 1 89 ? 17.125 -0.952 -22.103 1.00 89.56 89 VAL A CA 1
ATOM 654 C C . VAL A 1 89 ? 18.638 -1.059 -22.260 1.00 89.56 89 VAL A C 1
ATOM 656 O O . VAL A 1 89 ? 19.338 -0.053 -22.310 1.00 89.56 89 VAL A O 1
ATOM 659 N N . VAL A 1 90 ? 19.144 -2.288 -22.322 1.00 85.88 90 VAL A N 1
ATOM 660 C CA . VAL A 1 90 ? 20.570 -2.605 -22.422 1.00 85.88 90 VAL A CA 1
ATOM 661 C C . VAL A 1 90 ? 20.909 -3.007 -23.853 1.00 85.88 90 VAL A C 1
ATOM 663 O O . VAL A 1 90 ? 20.580 -4.099 -24.300 1.00 85.88 90 VAL A O 1
ATOM 666 N N . ASN A 1 91 ? 21.584 -2.133 -24.600 1.00 67.38 91 ASN A N 1
ATOM 667 C CA . ASN A 1 91 ? 22.182 -2.551 -25.866 1.00 67.38 91 ASN A CA 1
ATOM 668 C C . ASN A 1 91 ? 23.383 -3.457 -25.564 1.00 67.38 91 ASN A C 1
ATOM 670 O O . ASN A 1 91 ? 24.204 -3.082 -24.723 1.00 67.38 91 ASN A O 1
ATOM 674 N N . PRO A 1 92 ? 23.537 -4.612 -26.236 1.00 56.16 92 PRO A N 1
ATOM 675 C CA . PRO A 1 92 ? 24.744 -5.411 -26.138 1.00 56.16 92 PRO A CA 1
ATOM 676 C C . PRO A 1 92 ? 25.871 -4.638 -26.827 1.00 56.16 92 PRO A C 1
ATOM 678 O O . PRO A 1 92 ? 26.166 -4.834 -28.003 1.00 56.16 92 PRO A O 1
ATOM 681 N N . VAL A 1 93 ? 26.484 -3.705 -26.104 1.00 47.03 93 VAL A N 1
ATOM 682 C CA . VAL A 1 93 ? 27.791 -3.174 -26.470 1.00 47.03 93 VAL A CA 1
ATOM 683 C C . VAL A 1 93 ? 28.749 -4.339 -26.293 1.00 47.03 93 VAL A C 1
ATOM 685 O O . VAL A 1 93 ? 28.774 -4.953 -25.228 1.00 47.03 93 VAL A O 1
ATOM 688 N N . GLY A 1 94 ? 29.456 -4.689 -27.367 1.00 46.03 94 GLY A N 1
ATOM 689 C CA . GLY A 1 94 ? 30.337 -5.845 -27.423 1.00 46.03 94 GLY A CA 1
ATOM 690 C C . GLY A 1 94 ? 31.225 -5.944 -26.191 1.00 46.03 94 GLY A C 1
ATOM 691 O O . GLY A 1 94 ? 32.232 -5.251 -26.081 1.00 46.03 94 GLY A O 1
ATOM 692 N N . TYR A 1 95 ? 30.878 -6.863 -25.291 1.00 38.22 95 TYR A N 1
ATOM 693 C CA . TYR A 1 95 ? 31.876 -7.472 -24.440 1.00 38.22 95 TYR A CA 1
ATOM 694 C C . TYR A 1 95 ? 32.756 -8.273 -25.394 1.00 38.22 95 TYR A C 1
ATOM 696 O O . TYR A 1 95 ? 32.317 -9.278 -25.962 1.00 38.22 95 TYR A O 1
ATOM 704 N N . THR A 1 96 ? 33.977 -7.803 -25.640 1.00 34.56 96 THR A N 1
ATOM 705 C CA . THR A 1 96 ? 35.034 -8.665 -26.153 1.00 34.56 96 THR A CA 1
ATOM 706 C C . THR A 1 96 ? 35.088 -9.857 -25.214 1.00 34.56 96 THR A C 1
ATOM 708 O O . THR A 1 96 ? 35.554 -9.751 -24.084 1.00 34.56 96 THR A O 1
ATOM 711 N N . GLN A 1 97 ? 34.561 -10.998 -25.662 1.00 42.97 97 GLN A N 1
ATOM 712 C CA . GLN A 1 97 ? 34.835 -12.265 -25.016 1.00 42.97 97 GLN A CA 1
ATOM 713 C C . GLN A 1 97 ? 36.347 -12.476 -25.091 1.00 42.97 97 GLN A C 1
ATOM 715 O O . GLN A 1 97 ? 36.872 -13.020 -26.062 1.00 42.97 97 GLN A O 1
ATOM 720 N N . THR A 1 98 ? 37.075 -12.058 -24.062 1.00 37.78 98 THR A N 1
ATOM 721 C CA . THR A 1 98 ? 38.294 -12.759 -23.696 1.00 37.78 98 THR A CA 1
ATOM 722 C C . THR A 1 98 ? 37.843 -14.161 -23.323 1.00 37.78 98 THR A C 1
ATOM 724 O O . THR A 1 98 ? 37.285 -14.387 -22.254 1.00 37.78 98 THR A O 1
ATOM 727 N N . LYS A 1 99 ? 38.002 -15.094 -24.273 1.00 39.25 99 LYS A N 1
ATOM 728 C CA . LYS A 1 99 ? 37.768 -16.526 -24.091 1.00 39.25 99 LYS A CA 1
ATOM 729 C C . LYS A 1 99 ? 38.393 -16.969 -22.766 1.00 39.25 99 LYS A C 1
ATOM 731 O O . LYS A 1 99 ? 39.597 -17.204 -22.691 1.00 39.25 99 LYS A O 1
ATOM 736 N N . ARG A 1 100 ? 37.577 -17.124 -21.730 1.00 41.19 100 ARG A N 1
ATOM 737 C CA . ARG A 1 100 ? 37.858 -18.065 -20.653 1.00 41.19 100 ARG A CA 1
ATOM 738 C C . ARG A 1 100 ? 36.982 -19.271 -20.927 1.00 41.19 100 ARG A C 1
ATOM 740 O O . ARG A 1 100 ? 35.762 -19.195 -20.857 1.00 41.19 100 ARG A O 1
ATOM 747 N N . ASN A 1 101 ? 37.642 -20.352 -21.332 1.00 48.06 101 ASN A N 1
ATOM 748 C CA . ASN A 1 101 ? 37.058 -21.680 -21.408 1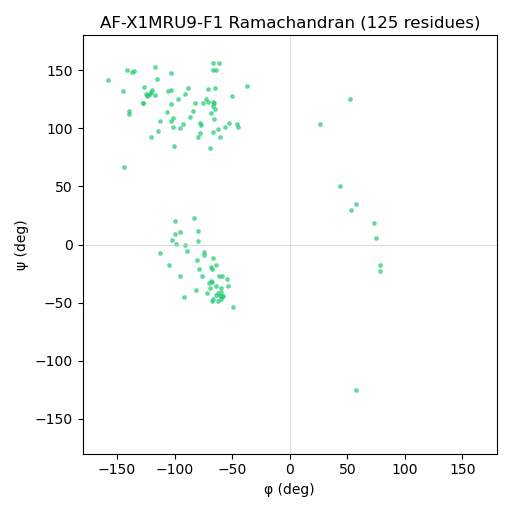.00 48.06 101 ASN A CA 1
ATOM 749 C C . ASN A 1 101 ? 36.498 -22.041 -20.031 1.00 48.06 101 ASN A C 1
ATOM 751 O O . ASN A 1 101 ? 37.253 -22.460 -19.159 1.00 48.06 101 ASN A O 1
ATOM 755 N N . THR A 1 102 ? 35.190 -21.922 -19.854 1.00 44.94 102 THR A N 1
ATOM 756 C CA . THR A 1 102 ? 34.460 -22.686 -18.847 1.00 44.94 102 THR A CA 1
ATOM 757 C C . THR A 1 102 ? 33.145 -23.131 -19.465 1.00 44.94 102 THR A C 1
ATOM 759 O O . THR A 1 102 ? 32.312 -22.331 -19.877 1.00 44.94 102 THR A O 1
ATOM 762 N N . THR A 1 103 ? 33.065 -24.446 -19.596 1.00 45.78 103 THR A N 1
ATOM 763 C CA . THR A 1 103 ? 31.963 -25.300 -20.029 1.00 45.78 103 THR A CA 1
ATOM 764 C C . THR A 1 103 ? 30.573 -24.855 -19.565 1.00 45.78 103 THR A C 1
ATOM 766 O O . THR A 1 103 ? 30.391 -24.537 -18.396 1.00 45.78 103 THR A O 1
ATOM 769 N N . ASN A 1 104 ? 29.622 -24.918 -20.507 1.00 45.75 104 ASN A N 1
ATOM 770 C CA . ASN A 1 104 ? 28.171 -25.117 -20.377 1.00 45.75 104 ASN A CA 1
ATOM 771 C C . ASN A 1 104 ? 27.517 -24.668 -19.060 1.00 45.75 104 ASN A C 1
ATOM 773 O O . ASN A 1 104 ? 27.537 -25.396 -18.071 1.00 45.75 104 ASN A O 1
ATOM 777 N N . ILE A 1 105 ? 26.820 -23.530 -19.100 1.00 40.22 105 ILE A N 1
ATOM 778 C CA . ILE A 1 105 ? 25.773 -23.211 -18.126 1.00 40.22 105 ILE A CA 1
ATOM 779 C C . ILE A 1 105 ? 24.452 -23.160 -18.893 1.00 40.22 105 ILE A C 1
ATOM 781 O O . ILE A 1 105 ? 24.129 -22.168 -19.545 1.00 40.22 105 ILE A O 1
ATOM 785 N N . GLU A 1 106 ? 23.711 -24.265 -18.839 1.00 39.50 106 GLU A N 1
ATOM 786 C CA . GLU A 1 106 ? 22.274 -24.274 -19.096 1.00 39.50 106 GLU A CA 1
ATOM 787 C C . GLU A 1 106 ? 21.601 -23.443 -17.998 1.00 39.50 106 GLU A C 1
ATOM 789 O O . GLU A 1 106 ? 21.675 -23.787 -16.819 1.00 39.50 106 GLU A O 1
ATOM 794 N N . THR A 1 107 ? 20.961 -22.329 -18.353 1.00 39.66 107 THR A N 1
ATOM 795 C CA . THR A 1 107 ? 20.135 -21.577 -17.404 1.00 39.66 107 THR A CA 1
ATOM 796 C C . THR A 1 107 ? 18.676 -21.996 -17.549 1.00 39.66 107 THR A C 1
ATOM 798 O O . THR A 1 107 ? 17.952 -21.578 -18.452 1.00 39.66 107 THR A O 1
ATOM 801 N N . SER A 1 108 ? 18.249 -22.862 -16.632 1.00 32.25 108 SER A N 1
ATOM 802 C CA . SER A 1 108 ? 16.849 -23.196 -16.366 1.00 32.25 108 SER A CA 1
ATOM 803 C C . SER A 1 108 ? 16.068 -21.975 -15.839 1.00 32.25 108 SER A C 1
ATOM 805 O O . SER A 1 108 ? 16.651 -21.121 -15.166 1.00 32.25 108 SER A O 1
ATOM 807 N N . PRO A 1 109 ? 14.750 -21.869 -16.102 1.00 42.59 109 PRO A N 1
ATOM 808 C CA . PRO A 1 109 ? 13.974 -20.677 -15.795 1.00 42.59 109 PRO A CA 1
ATOM 809 C C . PRO A 1 109 ? 13.506 -20.702 -14.337 1.00 42.59 109 PRO A C 1
ATOM 811 O O . PRO A 1 109 ? 12.664 -21.516 -13.967 1.00 42.59 109 PRO A O 1
ATOM 814 N N . THR A 1 110 ? 13.989 -19.769 -13.520 1.00 33.78 110 THR A N 1
ATOM 815 C CA . THR A 1 110 ? 13.457 -19.580 -12.163 1.00 33.78 110 THR A CA 1
ATOM 816 C C . THR A 1 110 ? 13.355 -18.094 -11.823 1.00 33.78 110 THR A C 1
ATOM 818 O O . THR A 1 110 ? 14.359 -17.404 -11.712 1.00 33.78 110 THR A O 1
ATOM 821 N N . SER A 1 111 ? 12.098 -17.647 -11.704 1.00 38.97 111 SER A N 1
ATOM 822 C CA . SER A 1 111 ? 11.555 -16.524 -10.916 1.00 38.97 111 SER A CA 1
ATOM 823 C C . SER A 1 111 ? 12.148 -15.099 -11.021 1.00 38.97 111 SER A C 1
ATOM 825 O O . SER A 1 111 ? 13.297 -14.830 -10.698 1.00 38.97 111 SER A O 1
ATOM 827 N N . ALA A 1 112 ? 11.230 -14.170 -11.325 1.00 42.38 112 ALA A N 1
ATOM 828 C CA . ALA A 1 112 ? 11.150 -12.753 -10.927 1.00 42.38 112 ALA A CA 1
ATOM 829 C C . ALA A 1 112 ? 12.014 -11.674 -11.609 1.00 42.38 112 ALA A C 1
ATOM 831 O O . ALA A 1 112 ? 11.551 -10.545 -11.680 1.00 42.38 112 ALA A O 1
ATOM 832 N N . ASN A 1 113 ? 13.148 -1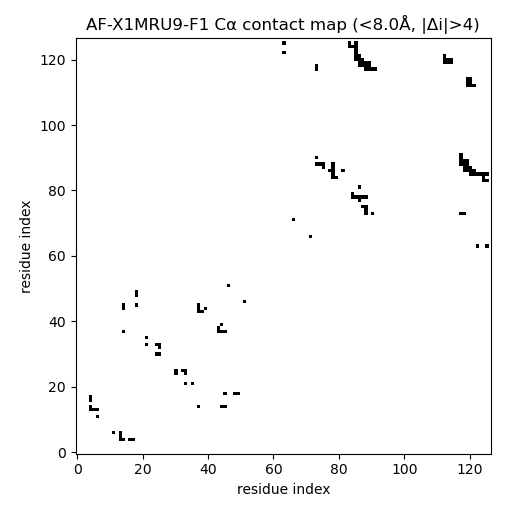1.978 -12.240 1.00 43.12 113 ASN A N 1
ATOM 833 C CA . ASN A 1 113 ? 13.868 -10.991 -13.065 1.00 43.12 113 ASN A CA 1
ATOM 834 C C . ASN A 1 113 ? 13.987 -11.496 -14.504 1.00 43.12 113 ASN A C 1
ATOM 836 O O . ASN A 1 113 ? 14.901 -12.243 -14.854 1.00 43.12 113 ASN A O 1
ATOM 840 N N . GLN A 1 114 ? 13.024 -11.133 -15.356 1.00 49.72 114 GLN A N 1
ATOM 841 C CA . GLN A 1 114 ? 13.054 -11.540 -16.761 1.00 49.72 114 GLN A CA 1
ATOM 842 C C . GLN A 1 114 ? 14.011 -10.643 -17.548 1.00 49.72 114 GLN A C 1
ATOM 844 O O . GLN A 1 114 ? 13.607 -9.625 -18.104 1.00 49.72 114 GLN A O 1
ATOM 849 N N . VAL A 1 115 ? 15.270 -11.068 -17.669 1.00 52.62 115 VAL A N 1
ATOM 850 C CA . VAL A 1 115 ? 16.117 -10.624 -18.782 1.00 52.62 115 VAL A CA 1
ATOM 851 C C . VAL A 1 115 ? 15.511 -11.212 -20.055 1.00 52.62 115 VAL A C 1
ATOM 853 O O . VAL A 1 115 ? 15.717 -12.381 -20.384 1.00 52.62 115 VAL A O 1
ATOM 856 N N . LYS A 1 116 ? 14.700 -10.425 -20.763 1.00 59.19 116 LYS A N 1
ATOM 857 C CA . LYS A 1 116 ? 14.178 -10.803 -22.080 1.00 59.19 116 LYS A CA 1
ATOM 858 C C . LYS A 1 116 ? 14.777 -9.879 -23.122 1.00 59.19 116 LYS A C 1
ATOM 860 O O . LYS A 1 116 ? 14.377 -8.725 -23.259 1.00 59.19 116 LYS A O 1
ATOM 865 N N . ARG A 1 117 ? 15.716 -10.431 -23.897 1.00 71.00 117 ARG A N 1
ATOM 866 C CA . ARG A 1 117 ? 16.514 -9.687 -24.882 1.00 71.00 117 ARG A CA 1
ATOM 867 C C . ARG A 1 117 ? 17.257 -8.535 -24.187 1.00 71.00 117 ARG A C 1
ATOM 869 O O . ARG A 1 117 ? 17.951 -8.766 -23.208 1.00 71.00 117 ARG A O 1
ATOM 876 N N . ASN A 1 118 ? 17.072 -7.317 -24.682 1.00 80.19 118 ASN A N 1
ATOM 877 C CA . ASN A 1 118 ? 17.777 -6.104 -24.284 1.00 80.19 118 ASN A CA 1
ATOM 878 C C . ASN A 1 118 ? 16.957 -5.234 -23.316 1.00 80.19 118 ASN A C 1
ATOM 880 O O . ASN A 1 118 ? 17.189 -4.034 -23.244 1.00 80.19 118 ASN A O 1
ATOM 884 N N . VAL A 1 119 ? 15.953 -5.784 -22.622 1.00 83.19 119 VAL A N 1
ATOM 885 C CA . VAL A 1 119 ? 15.124 -5.029 -21.664 1.00 83.19 119 VAL A CA 1
ATOM 886 C C . VAL A 1 119 ? 15.141 -5.721 -20.307 1.00 83.19 119 VAL A C 1
ATOM 888 O O . VAL A 1 119 ? 14.881 -6.922 -20.217 1.00 83.19 119 VAL A O 1
ATOM 891 N N . LEU A 1 120 ? 15.424 -4.942 -19.268 1.00 84.75 120 LEU A N 1
ATOM 892 C CA . LEU A 1 120 ? 15.300 -5.302 -17.861 1.00 84.75 120 LEU A CA 1
ATOM 893 C C . LEU A 1 120 ? 14.071 -4.586 -17.296 1.00 84.75 120 LEU A C 1
ATOM 895 O O . LEU A 1 120 ? 13.896 -3.389 -17.530 1.00 84.75 120 LEU A O 1
ATOM 899 N N . ILE A 1 121 ? 13.222 -5.322 -16.583 1.00 82.81 121 ILE A N 1
ATOM 900 C CA . ILE A 1 121 ? 12.035 -4.784 -15.913 1.00 82.81 121 ILE A CA 1
ATOM 901 C C . ILE A 1 121 ? 12.092 -5.222 -14.453 1.00 82.81 121 ILE A C 1
ATOM 903 O O . ILE A 1 121 ? 12.109 -6.420 -14.175 1.00 82.81 121 ILE A O 1
ATOM 907 N N . PHE A 1 122 ? 12.094 -4.249 -13.551 1.00 83.88 122 PHE A N 1
ATOM 908 C CA . PHE A 1 122 ? 12.069 -4.431 -12.105 1.00 83.88 122 PHE A CA 1
ATOM 909 C C . PHE A 1 122 ? 10.638 -4.206 -11.621 1.00 83.88 122 PHE A C 1
ATOM 911 O O . PHE A 1 122 ? 10.263 -3.095 -11.256 1.00 83.88 122 PHE A O 1
ATOM 918 N N . SER A 1 123 ? 9.807 -5.248 -11.671 1.00 73.88 123 SER A N 1
ATOM 919 C CA . SER A 1 123 ? 8.374 -5.128 -11.358 1.00 73.88 123 SER A CA 1
ATOM 920 C C . SER A 1 123 ? 8.091 -4.618 -9.944 1.00 73.88 123 SER A C 1
ATOM 922 O O . SER A 1 123 ? 7.066 -3.985 -9.737 1.00 73.88 123 SER A O 1
ATOM 924 N N . GLU A 1 124 ? 9.004 -4.855 -9.003 1.00 73.88 124 GLU A N 1
ATOM 925 C CA . GLU A 1 124 ? 8.908 -4.401 -7.609 1.00 73.88 124 GLU A CA 1
ATOM 926 C C . GLU A 1 124 ? 9.020 -2.877 -7.458 1.00 73.88 124 GLU A C 1
ATOM 928 O O . GLU A 1 124 ? 8.598 -2.330 -6.448 1.00 73.88 124 GLU A O 1
ATOM 933 N N . LEU A 1 125 ? 9.572 -2.180 -8.457 1.00 77.25 125 LEU A N 1
ATOM 934 C CA . LEU A 1 125 ? 9.668 -0.718 -8.463 1.00 77.25 125 LEU A CA 1
ATOM 935 C C . LEU A 1 125 ? 8.433 -0.049 -9.081 1.00 77.25 125 LEU A C 1
ATOM 937 O O . LEU A 1 125 ? 8.351 1.170 -9.095 1.00 77.25 125 LEU A O 1
ATOM 941 N N . CYS A 1 126 ? 7.483 -0.808 -9.633 1.00 68.31 126 CYS A N 1
ATOM 942 C CA . CYS A 1 126 ? 6.280 -0.259 -10.273 1.00 68.31 126 CYS A CA 1
ATOM 943 C C . CYS A 1 126 ? 5.151 0.071 -9.272 1.00 68.31 126 CYS A C 1
ATOM 945 O O . CYS A 1 126 ? 3.983 0.078 -9.673 1.00 68.31 126 CYS A O 1
ATOM 947 N N . HIS A 1 127 ? 5.486 0.287 -7.998 1.00 66.31 127 HIS A N 1
ATOM 948 C CA . HIS A 1 127 ? 4.558 0.569 -6.900 1.00 66.31 127 HIS A CA 1
ATOM 949 C C . HIS A 1 127 ? 4.694 2.029 -6.455 1.00 66.31 127 HIS A C 1
ATOM 951 O O . HIS A 1 127 ? 5.844 2.510 -6.341 1.00 66.31 127 HIS A O 1
#

Mean predicted aligned error: 12.36 Å

Secondary structure (DSSP, 8-state):
-------SSTTS-HHHHHHHHHHHHHTSTTPPPPPP----SS---HHHHH-----------PPPP---TTT----SHHHHT-TT--EEE---------------------SS---BTTEEE-GGG--